Protein AF-D1AJD1-F1 (afdb_monomer_lite)

Foldseek 3Di:
DDLVVLVVLLVVLVVVVVVDNDDPVSVVVNVVSVVVNVVVVVVVVVVVVVPDDDFDADPVRHTDDDD

Sequence (67 aa):
MEMMNIITEINRYTSISRERELTNTEKNERNTYRKLYLKKFRENFRNHLNNIKVVYVDENGNEINAN

Organism: Sebaldella termitidis (strain ATCC 33386 / NCTC 11300) (NCBI:txid526218)

InterPro domains:
  IPR009242 Protein of unknown function DUF896 [PF05979] (6-65)
  IPR009242 Protein of unknown function DUF896 [PTHR37300] (1-64)

Structure (mmCIF, N/CA/C/O backbone):
data_AF-D1AJD1-F1
#
_entry.id   AF-D1AJD1-F1
#
loop_
_atom_site.group_PDB
_atom_site.id
_atom_site.type_symbol
_atom_site.label_atom_id
_atom_site.label_alt_id
_atom_site.label_comp_id
_atom_site.label_asym_id
_atom_site.label_entity_id
_atom_site.label_seq_id
_atom_site.pdbx_PDB_ins_code
_atom_site.Cartn_x
_atom_site.Cartn_y
_atom_site.Cartn_z
_atom_site.occupancy
_atom_site.B_iso_or_equiv
_atom_site.auth_seq_id
_atom_site.auth_comp_id
_atom_site.auth_asym_id
_atom_site.auth_atom_id
_atom_site.pdbx_PDB_model_num
ATOM 1 N N . MET A 1 1 ? 9.462 7.267 11.936 1.00 73.56 1 MET A N 1
ATOM 2 C CA . MET A 1 1 ? 8.967 5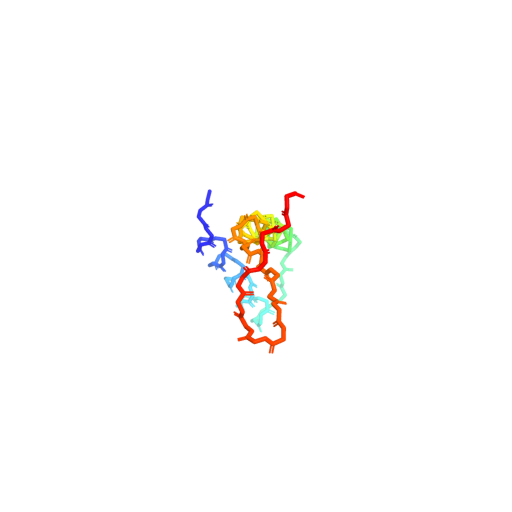.881 12.068 1.00 73.56 1 MET A CA 1
ATOM 3 C C . MET A 1 1 ? 9.480 5.052 10.903 1.00 73.56 1 MET A C 1
ATOM 5 O O . MET A 1 1 ? 9.452 5.532 9.769 1.00 73.56 1 MET A O 1
ATOM 9 N N . GLU A 1 2 ? 9.992 3.861 11.188 1.00 91.44 2 GLU A N 1
ATOM 10 C CA . GLU A 1 2 ? 10.468 2.917 10.174 1.00 91.44 2 GLU A CA 1
ATOM 11 C C . GLU A 1 2 ? 9.311 2.290 9.389 1.00 91.44 2 GLU A C 1
ATOM 13 O O . GLU A 1 2 ? 8.172 2.261 9.857 1.00 91.44 2 GLU A O 1
ATOM 18 N N . MET A 1 3 ? 9.601 1.801 8.179 1.00 92.12 3 MET A N 1
ATOM 19 C CA . MET A 1 3 ? 8.593 1.203 7.296 1.00 92.12 3 MET A CA 1
ATOM 20 C C . MET A 1 3 ? 7.930 -0.026 7.927 1.00 92.12 3 MET A C 1
ATOM 22 O O . MET A 1 3 ? 6.714 -0.163 7.825 1.00 92.12 3 MET A O 1
ATOM 26 N N . MET A 1 4 ? 8.701 -0.861 8.633 1.00 94.62 4 MET A N 1
ATOM 27 C CA . MET A 1 4 ? 8.169 -2.040 9.320 1.00 94.62 4 MET A CA 1
ATOM 28 C C . MET A 1 4 ? 7.156 -1.671 10.401 1.00 94.62 4 MET A C 1
ATOM 30 O O . MET A 1 4 ? 6.064 -2.227 10.413 1.00 94.62 4 MET A O 1
ATOM 34 N N . ASN A 1 5 ? 7.443 -0.661 11.225 1.00 96.62 5 ASN A N 1
ATOM 35 C CA . ASN A 1 5 ? 6.512 -0.219 12.269 1.00 96.62 5 ASN A CA 1
ATOM 36 C C . ASN A 1 5 ? 5.177 0.263 11.677 1.00 96.62 5 ASN A C 1
ATOM 38 O O . ASN A 1 5 ? 4.115 -0.036 12.211 1.00 96.62 5 ASN A O 1
ATOM 42 N N . ILE A 1 6 ? 5.211 0.953 10.532 1.00 96.31 6 ILE A N 1
ATOM 43 C CA . ILE A 1 6 ? 3.992 1.409 9.844 1.00 96.31 6 ILE A CA 1
ATOM 44 C C . ILE A 1 6 ? 3.166 0.220 9.340 1.00 96.31 6 ILE A C 1
ATOM 46 O O . ILE A 1 6 ? 1.941 0.231 9.449 1.00 96.31 6 ILE A O 1
ATOM 50 N N . ILE A 1 7 ? 3.824 -0.800 8.785 1.00 96.88 7 ILE A N 1
ATOM 51 C CA . ILE A 1 7 ? 3.162 -2.021 8.312 1.00 96.88 7 ILE A CA 1
ATOM 52 C C . ILE A 1 7 ? 2.533 -2.775 9.490 1.00 96.88 7 ILE A C 1
ATOM 54 O O . ILE A 1 7 ? 1.381 -3.193 9.387 1.00 96.88 7 ILE A O 1
ATOM 58 N N . THR A 1 8 ? 3.244 -2.891 10.615 1.00 98.00 8 THR A N 1
ATOM 59 C CA . THR A 1 8 ? 2.737 -3.524 11.842 1.00 98.00 8 THR A CA 1
ATOM 60 C C . THR A 1 8 ? 1.446 -2.867 12.320 1.00 98.00 8 THR A C 1
ATOM 62 O O . THR A 1 8 ? 0.461 -3.570 12.544 1.00 98.00 8 THR A O 1
ATOM 65 N N . GLU A 1 9 ? 1.392 -1.534 12.384 1.00 97.81 9 GLU A N 1
ATOM 66 C CA . GLU A 1 9 ? 0.171 -0.829 12.793 1.00 97.81 9 GLU A CA 1
ATOM 67 C C . GLU A 1 9 ? -0.978 -1.030 11.795 1.00 97.81 9 GLU A C 1
ATOM 69 O O . GLU A 1 9 ? -2.107 -1.331 12.186 1.00 97.81 9 GLU A O 1
ATOM 74 N N . ILE A 1 10 ? -0.712 -0.957 10.485 1.00 97.38 10 ILE A N 1
ATOM 75 C CA . ILE A 1 10 ? -1.736 -1.241 9.462 1.00 97.38 10 ILE A CA 1
ATOM 76 C C . ILE A 1 10 ? -2.291 -2.665 9.622 1.00 97.38 10 ILE A C 1
ATOM 78 O O . ILE A 1 10 ? -3.509 -2.865 9.530 1.00 97.38 10 ILE A O 1
ATOM 82 N N . ASN A 1 11 ? -1.424 -3.646 9.871 1.00 97.50 11 ASN A N 1
ATOM 83 C CA . ASN A 1 11 ? -1.811 -5.041 10.061 1.00 97.50 11 ASN A CA 1
ATOM 84 C C . ASN A 1 11 ? -2.617 -5.233 11.347 1.00 97.50 11 ASN A C 1
ATOM 86 O O . ASN A 1 11 ? -3.636 -5.921 11.313 1.00 97.50 11 ASN A O 1
ATOM 90 N N . ARG A 1 12 ? -2.240 -4.559 12.439 1.00 97.94 12 ARG A N 1
ATOM 91 C CA . ARG A 1 12 ? -3.004 -4.541 13.692 1.00 97.94 12 ARG A CA 1
ATOM 92 C C . ARG A 1 12 ? -4.445 -4.084 13.454 1.00 97.94 12 ARG A C 1
ATOM 94 O O . ARG A 1 12 ? -5.371 -4.825 13.776 1.00 97.94 12 ARG A O 1
ATOM 101 N N . TYR A 1 13 ? -4.667 -2.923 12.827 1.00 98.00 13 TYR A N 1
ATOM 102 C CA . TYR A 1 13 ? -6.037 -2.468 12.531 1.00 98.00 13 TYR A CA 1
ATOM 103 C C . TYR A 1 13 ? -6.764 -3.376 11.534 1.00 98.00 13 TYR A C 1
ATOM 105 O O . TYR A 1 13 ? -7.988 -3.477 11.568 1.00 98.00 13 TYR A O 1
ATOM 113 N N . THR A 1 14 ? -6.033 -4.027 10.626 1.00 96.69 14 THR A N 1
ATOM 114 C CA . THR A 1 14 ? -6.618 -5.001 9.697 1.00 96.69 14 THR A CA 1
ATOM 115 C C . THR A 1 14 ? -7.121 -6.235 10.446 1.00 96.69 14 THR A C 1
ATOM 117 O O . THR A 1 14 ? -8.231 -6.679 10.163 1.00 96.69 14 THR A O 1
ATOM 120 N N . SER A 1 15 ? -6.366 -6.737 11.430 1.00 98.06 15 SER A N 1
ATOM 121 C CA . SER A 1 15 ? -6.795 -7.842 12.298 1.00 98.06 15 SER A CA 1
ATOM 122 C C . SER A 1 15 ? -8.054 -7.468 13.070 1.00 98.06 15 SER A C 1
ATOM 124 O O . SER A 1 15 ? -9.064 -8.153 12.958 1.00 98.06 15 SER A O 1
ATOM 126 N N . ILE A 1 16 ? -8.039 -6.308 13.736 1.00 97.88 16 ILE A N 1
ATOM 127 C CA . ILE A 1 16 ? -9.201 -5.813 14.484 1.00 97.88 16 ILE A CA 1
ATOM 128 C C . ILE A 1 16 ? -10.426 -5.707 13.566 1.00 97.88 16 ILE A C 1
ATOM 130 O O . ILE A 1 16 ? -11.504 -6.140 13.950 1.00 97.88 16 ILE A O 1
ATOM 134 N N . SER A 1 17 ? -10.262 -5.205 12.334 1.00 96.75 17 SER A N 1
ATOM 135 C CA . SER A 1 17 ? -11.376 -5.051 11.386 1.00 96.75 17 SER A CA 1
ATOM 136 C C . SER A 1 17 ? -12.007 -6.362 10.904 1.00 96.75 17 SER A C 1
ATOM 138 O O . SER A 1 17 ? -13.085 -6.329 10.316 1.00 96.75 17 SER A O 1
ATOM 140 N N . ARG A 1 18 ? -11.330 -7.501 11.105 1.00 96.88 18 ARG A N 1
ATOM 141 C CA . ARG A 1 18 ? -11.870 -8.838 10.811 1.00 96.88 18 ARG A CA 1
ATOM 142 C C . ARG A 1 18 ? -12.682 -9.392 11.978 1.00 96.88 18 ARG A C 1
ATOM 144 O O . ARG A 1 18 ? -13.582 -10.189 11.751 1.00 96.88 18 ARG A O 1
ATOM 151 N N . GLU A 1 19 ? -12.352 -8.979 13.198 1.00 97.50 19 GLU A N 1
ATOM 152 C CA . GLU A 1 19 ? -13.023 -9.414 14.426 1.00 97.50 19 GLU A CA 1
ATOM 153 C C . GLU A 1 19 ? -14.223 -8.525 14.766 1.00 97.50 19 GLU A C 1
ATOM 155 O O . GLU A 1 19 ? -15.248 -9.012 15.236 1.00 97.50 19 GLU A O 1
ATOM 160 N N . ARG A 1 20 ? -14.114 -7.215 14.519 1.00 97.81 20 ARG A N 1
ATOM 161 C CA . ARG A 1 20 ? -15.170 -6.232 14.776 1.00 97.81 20 ARG A CA 1
ATOM 162 C C . ARG A 1 20 ? -15.061 -5.026 13.855 1.00 97.81 20 ARG A C 1
ATOM 164 O O . ARG A 1 20 ? -14.033 -4.785 13.227 1.00 97.81 20 ARG A O 1
ATOM 171 N N . GLU A 1 21 ? -16.092 -4.189 13.840 1.00 97.25 21 GLU A N 1
ATOM 172 C CA . GLU A 1 21 ? -15.977 -2.897 13.174 1.00 97.25 21 GLU A CA 1
ATOM 173 C C . GLU A 1 21 ? -14.974 -1.979 13.902 1.00 97.25 21 GLU A C 1
ATOM 175 O O . GLU A 1 21 ? -14.887 -1.941 15.134 1.00 97.25 21 GLU A O 1
ATOM 180 N N . LEU A 1 22 ? -14.195 -1.230 13.117 1.00 97.25 22 LEU A N 1
ATOM 181 C CA . LEU A 1 22 ? -13.311 -0.185 13.626 1.00 97.25 22 LEU A CA 1
ATOM 182 C C . LEU A 1 22 ? -14.111 1.057 14.026 1.00 97.25 22 LEU A C 1
ATOM 184 O O . LEU A 1 22 ? -14.974 1.524 13.279 1.00 97.25 22 LEU A O 1
ATOM 188 N N . THR A 1 23 ? -13.741 1.655 15.153 1.00 97.81 23 THR A N 1
ATOM 189 C CA . THR A 1 23 ? -14.244 2.971 15.557 1.00 97.81 23 THR A CA 1
ATOM 190 C C . THR A 1 23 ? -13.772 4.055 14.583 1.00 97.81 23 THR A C 1
ATOM 192 O O . THR A 1 23 ? -12.814 3.877 13.825 1.00 97.81 23 THR A O 1
ATOM 195 N N . ASN A 1 24 ? -14.418 5.222 14.610 1.00 97.56 24 ASN A N 1
ATOM 196 C CA . ASN A 1 24 ? -14.021 6.351 13.763 1.00 97.56 24 ASN A CA 1
ATOM 197 C C . ASN A 1 24 ? -12.570 6.793 14.017 1.00 97.56 24 ASN A C 1
ATOM 199 O O . ASN A 1 24 ? -11.845 7.096 13.069 1.00 97.56 24 ASN A O 1
ATOM 203 N N . THR A 1 25 ? -12.124 6.762 15.274 1.00 97.56 25 THR A N 1
ATOM 204 C CA . THR A 1 25 ? -10.739 7.073 15.650 1.00 97.56 25 THR A CA 1
ATOM 205 C C . THR A 1 25 ? -9.763 6.079 15.029 1.00 97.56 25 THR A C 1
ATOM 207 O O . THR A 1 25 ? -8.842 6.484 14.326 1.00 97.56 25 THR A O 1
ATOM 210 N N . GLU A 1 26 ? -10.019 4.777 15.168 1.00 97.50 26 GLU A N 1
ATOM 211 C CA . GLU A 1 26 ? -9.166 3.729 14.592 1.00 97.50 26 GLU A CA 1
ATOM 212 C C . GLU A 1 26 ? -9.139 3.783 13.057 1.00 97.50 26 GLU A C 1
ATOM 214 O O . GLU A 1 26 ? -8.098 3.574 12.432 1.00 97.50 26 GLU A O 1
ATOM 219 N N . LYS A 1 27 ? -10.275 4.103 12.418 1.00 97.69 27 LYS A N 1
ATOM 220 C CA . LYS A 1 27 ? -10.345 4.324 10.963 1.00 97.69 27 LYS A CA 1
ATOM 221 C C . LYS A 1 27 ? -9.431 5.481 10.543 1.00 97.69 27 LYS A C 1
ATOM 223 O O . LYS A 1 27 ? -8.710 5.349 9.548 1.00 97.69 27 LYS A O 1
ATOM 228 N N . ASN A 1 28 ? -9.428 6.578 11.301 1.00 97.81 28 ASN A N 1
ATOM 229 C CA . ASN A 1 28 ? -8.575 7.740 11.047 1.00 97.81 28 ASN A CA 1
ATOM 230 C C . ASN A 1 28 ? -7.090 7.425 11.260 1.00 97.81 28 ASN A C 1
ATOM 232 O O . ASN A 1 28 ? -6.271 7.751 10.400 1.00 97.81 28 ASN A O 1
ATOM 236 N N . GLU A 1 29 ? -6.740 6.736 12.345 1.00 97.06 29 GLU A N 1
ATOM 237 C CA . GLU A 1 29 ? -5.365 6.308 12.621 1.00 97.06 29 GLU A CA 1
ATOM 238 C C . GLU A 1 29 ? -4.848 5.370 11.527 1.00 97.06 29 GLU A C 1
ATOM 240 O O . GLU A 1 29 ? -3.811 5.636 10.914 1.00 97.06 29 GLU A O 1
ATOM 245 N N . ARG A 1 30 ? -5.624 4.338 11.167 1.00 97.12 30 ARG A N 1
ATOM 246 C CA . ARG A 1 30 ? -5.293 3.431 10.060 1.00 97.12 30 ARG A CA 1
ATOM 247 C C . ARG A 1 30 ? -5.069 4.193 8.754 1.00 97.12 30 ARG A C 1
ATOM 249 O O . ARG A 1 30 ? -4.147 3.868 8.005 1.00 97.12 30 ARG A O 1
ATOM 256 N N . ASN A 1 31 ? -5.887 5.203 8.458 1.00 97.69 31 ASN A N 1
ATOM 257 C CA . ASN A 1 31 ? -5.715 6.031 7.263 1.00 97.69 31 ASN A CA 1
ATOM 258 C C . ASN A 1 31 ? -4.405 6.835 7.308 1.00 97.69 31 ASN A C 1
ATOM 260 O O . ASN A 1 31 ? -3.683 6.896 6.311 1.00 97.69 31 ASN A O 1
ATOM 264 N N . THR A 1 32 ? -4.056 7.396 8.466 1.00 97.75 32 THR A N 1
ATOM 265 C CA . THR A 1 32 ? -2.780 8.092 8.683 1.00 97.75 32 THR A CA 1
ATOM 266 C C . THR A 1 32 ? -1.592 7.170 8.413 1.00 97.75 32 THR A C 1
ATOM 268 O O . THR A 1 32 ? -0.708 7.530 7.631 1.00 97.75 32 THR A O 1
ATOM 271 N N . TYR A 1 33 ? -1.603 5.947 8.951 1.00 98.12 33 TYR A N 1
ATOM 272 C CA . TYR A 1 33 ? -0.540 4.972 8.688 1.00 98.12 33 TYR A CA 1
ATOM 273 C C . TYR A 1 33 ? -0.465 4.569 7.211 1.00 98.12 33 TYR A C 1
ATOM 275 O O . TYR A 1 33 ? 0.625 4.535 6.640 1.00 98.12 33 TYR A O 1
ATOM 283 N N . ARG A 1 34 ? -1.605 4.346 6.541 1.00 97.75 34 ARG A N 1
ATOM 284 C CA . ARG A 1 34 ? -1.635 4.031 5.097 1.00 97.75 34 ARG A CA 1
ATOM 285 C C . ARG A 1 34 ? -1.062 5.162 4.242 1.00 97.75 34 ARG A C 1
ATOM 287 O O . ARG A 1 34 ? -0.310 4.895 3.305 1.00 97.75 34 ARG A O 1
ATOM 294 N N . LYS A 1 35 ? -1.362 6.423 4.571 1.00 97.88 35 LYS A N 1
ATOM 295 C CA . LYS A 1 35 ? -0.766 7.589 3.896 1.00 97.88 35 LYS A CA 1
ATOM 296 C C . LYS A 1 35 ? 0.747 7.641 4.101 1.00 97.88 35 LYS A C 1
ATOM 298 O O . LYS A 1 35 ? 1.483 7.879 3.143 1.00 97.88 35 LYS A O 1
ATOM 303 N N . LEU A 1 36 ? 1.213 7.378 5.322 1.00 97.06 36 LEU A N 1
ATOM 304 C CA . LEU A 1 36 ? 2.639 7.370 5.644 1.00 97.06 36 LEU A CA 1
ATOM 305 C C . LEU A 1 36 ? 3.387 6.242 4.914 1.00 97.06 36 LEU A C 1
ATOM 307 O O . LEU A 1 36 ? 4.470 6.478 4.377 1.00 97.06 36 LEU A O 1
ATOM 311 N N . TYR A 1 37 ? 2.781 5.054 4.824 1.00 97.38 37 TYR A N 1
ATOM 312 C CA . TYR A 1 37 ? 3.288 3.936 4.028 1.00 97.38 37 TYR A CA 1
ATOM 313 C C . TYR A 1 37 ? 3.439 4.325 2.555 1.00 97.38 37 TYR A C 1
ATOM 315 O O . TYR A 1 37 ? 4.525 4.193 1.998 1.00 97.38 37 TYR A O 1
ATOM 323 N N . LEU A 1 38 ? 2.383 4.868 1.934 1.00 97.62 38 LEU A N 1
ATOM 324 C CA . LEU A 1 38 ? 2.414 5.261 0.521 1.00 97.62 38 LEU A CA 1
ATOM 325 C C . LEU A 1 38 ? 3.453 6.348 0.239 1.00 97.62 38 LEU A C 1
ATOM 327 O O . LEU A 1 38 ? 4.082 6.326 -0.818 1.00 97.62 38 LEU A O 1
ATOM 331 N N . LYS A 1 39 ? 3.650 7.292 1.167 1.00 96.62 39 LYS A N 1
ATOM 332 C CA . LYS A 1 39 ? 4.700 8.310 1.046 1.00 96.62 39 LYS A CA 1
ATOM 333 C C . LYS A 1 39 ? 6.083 7.657 0.975 1.00 96.62 39 LYS 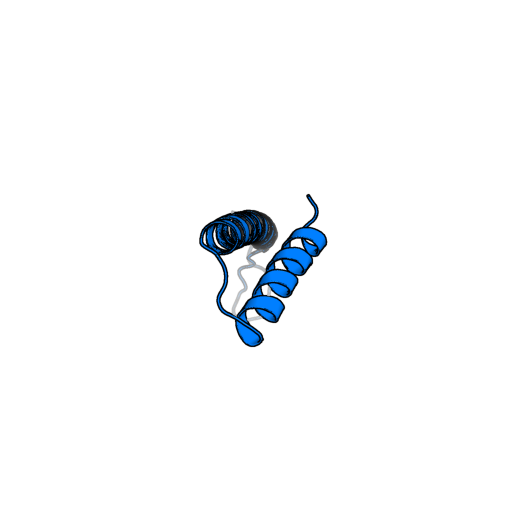A C 1
ATOM 335 O O . LYS A 1 39 ? 6.795 7.875 -0.000 1.00 96.62 39 LYS A O 1
ATOM 340 N N . LYS A 1 40 ? 6.413 6.799 1.945 1.00 95.12 40 LYS A N 1
ATOM 341 C CA . LYS A 1 40 ? 7.701 6.086 1.989 1.00 95.12 40 LYS A CA 1
ATOM 342 C C . LYS A 1 40 ? 7.901 5.154 0.803 1.00 95.12 40 LYS A C 1
ATOM 344 O O . LYS A 1 40 ? 8.981 5.112 0.229 1.00 95.12 40 LYS A O 1
ATOM 349 N N . PHE A 1 41 ? 6.852 4.437 0.408 1.00 95.81 41 PHE A N 1
ATOM 350 C CA . PHE A 1 41 ? 6.891 3.567 -0.759 1.00 95.81 41 PHE A CA 1
ATOM 351 C C . PHE A 1 41 ? 7.236 4.357 -2.028 1.00 95.81 41 PHE A C 1
ATOM 353 O O . PHE A 1 41 ? 8.131 3.962 -2.765 1.00 95.81 41 PHE A O 1
ATOM 360 N N . ARG A 1 42 ? 6.590 5.510 -2.256 1.00 96.00 42 ARG A N 1
ATOM 361 C CA . ARG A 1 42 ? 6.881 6.375 -3.413 1.00 96.00 42 ARG A CA 1
ATOM 362 C C . ARG A 1 42 ? 8.290 6.960 -3.373 1.00 96.00 42 ARG A C 1
ATOM 364 O O . ARG A 1 42 ? 8.910 7.075 -4.422 1.00 96.00 42 ARG A O 1
ATOM 371 N N . 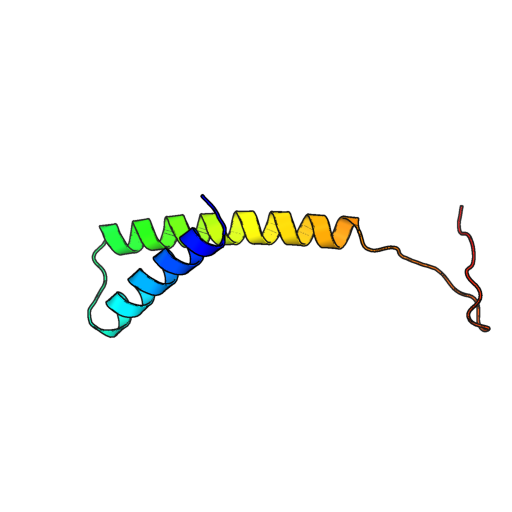GLU A 1 43 ? 8.786 7.344 -2.199 1.00 95.06 43 GLU A N 1
ATOM 372 C CA . GLU A 1 43 ? 10.169 7.814 -2.025 1.00 95.06 43 GLU A CA 1
ATOM 373 C C . GLU A 1 43 ? 11.173 6.715 -2.402 1.00 95.06 43 GLU A C 1
ATOM 375 O O . GLU A 1 43 ? 12.030 6.936 -3.255 1.00 95.06 43 GLU A O 1
ATOM 380 N N . ASN A 1 44 ? 10.999 5.505 -1.866 1.00 92.56 44 ASN A N 1
ATOM 381 C CA . ASN A 1 44 ? 11.841 4.356 -2.205 1.00 92.56 44 ASN A CA 1
ATOM 382 C C . ASN A 1 44 ? 11.756 3.993 -3.693 1.00 92.56 44 ASN A C 1
ATOM 384 O O . ASN A 1 44 ? 12.773 3.713 -4.322 1.00 92.56 44 ASN A O 1
ATOM 388 N N . PHE A 1 45 ? 10.554 4.031 -4.272 1.00 94.44 45 PHE A N 1
ATOM 389 C CA . PHE A 1 45 ? 10.345 3.723 -5.683 1.00 94.44 45 PHE A CA 1
ATOM 390 C C . PHE A 1 45 ? 11.030 4.742 -6.601 1.00 94.44 45 PHE A C 1
ATOM 392 O O . PHE A 1 45 ? 11.693 4.352 -7.556 1.00 94.44 45 PHE A O 1
ATOM 399 N N . ARG A 1 46 ? 10.956 6.043 -6.285 1.00 95.25 46 ARG A N 1
ATOM 400 C CA . ARG A 1 46 ? 11.701 7.080 -7.022 1.00 95.25 46 ARG A CA 1
ATOM 401 C C . ARG A 1 46 ? 13.207 6.860 -6.948 1.00 95.25 46 ARG A C 1
ATOM 403 O O . ARG A 1 46 ? 13.874 6.968 -7.967 1.00 95.25 46 ARG A O 1
ATOM 410 N N . ASN A 1 47 ? 13.729 6.509 -5.775 1.00 93.94 47 ASN A N 1
ATOM 411 C CA . ASN A 1 47 ? 15.151 6.202 -5.628 1.00 93.94 47 ASN A CA 1
ATOM 412 C C . ASN A 1 47 ? 15.559 5.004 -6.491 1.00 93.94 47 ASN A C 1
ATOM 414 O O . ASN A 1 47 ? 16.621 5.031 -7.101 1.00 93.94 47 ASN A 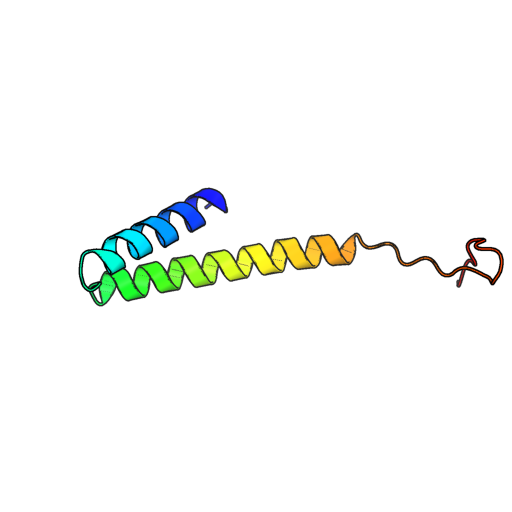O 1
ATOM 418 N N . HIS A 1 48 ? 14.713 3.975 -6.581 1.00 92.88 48 HIS A N 1
ATOM 419 C CA . HIS A 1 48 ? 14.962 2.848 -7.474 1.00 92.88 48 HIS A CA 1
ATOM 420 C C . HIS A 1 48 ? 15.009 3.292 -8.942 1.00 92.88 48 HIS A C 1
ATOM 422 O O . HIS A 1 48 ? 15.969 2.963 -9.629 1.00 92.88 48 HIS A O 1
ATOM 428 N N . LEU A 1 49 ? 14.039 4.099 -9.392 1.00 92.75 49 LEU A N 1
ATOM 429 C CA . LEU A 1 49 ? 14.008 4.633 -10.759 1.00 92.75 49 LEU A CA 1
ATOM 430 C C . LEU A 1 49 ? 15.233 5.495 -11.090 1.00 92.75 49 LEU A C 1
ATOM 432 O O . LEU A 1 49 ? 15.789 5.360 -12.173 1.00 92.75 49 LEU A O 1
ATOM 436 N N . ASN A 1 50 ? 15.685 6.336 -10.157 1.00 92.31 50 ASN A N 1
ATOM 437 C CA . ASN A 1 50 ? 16.874 7.173 -10.346 1.00 92.31 50 ASN A CA 1
ATOM 438 C C . ASN A 1 50 ? 18.160 6.353 -10.540 1.00 92.31 50 ASN A C 1
ATOM 440 O O . ASN A 1 50 ? 19.117 6.853 -11.120 1.00 92.31 50 ASN A O 1
ATOM 444 N N . ASN A 1 51 ? 18.185 5.110 -10.053 1.00 91.50 51 ASN A N 1
ATOM 445 C CA . ASN A 1 51 ? 19.323 4.204 -10.186 1.00 91.50 51 ASN A CA 1
ATOM 446 C C . ASN A 1 51 ? 19.222 3.288 -11.418 1.00 91.50 51 ASN A C 1
ATOM 448 O O . ASN A 1 51 ? 20.102 2.452 -11.626 1.00 91.50 51 ASN A O 1
ATOM 452 N N . ILE A 1 52 ? 18.168 3.407 -12.233 1.00 90.25 52 ILE A N 1
ATOM 453 C CA . ILE A 1 52 ? 18.061 2.652 -13.483 1.00 90.25 52 ILE A CA 1
ATOM 454 C C . ILE A 1 52 ? 19.025 3.263 -14.504 1.00 90.25 52 ILE A C 1
ATOM 456 O O . ILE A 1 52 ? 18.837 4.392 -14.954 1.00 90.25 52 ILE A O 1
ATOM 460 N N . LYS A 1 53 ? 20.043 2.493 -14.904 1.00 86.69 53 LYS A N 1
ATOM 461 C CA . LYS A 1 53 ? 20.902 2.819 -16.049 1.00 86.69 53 LYS A CA 1
ATOM 462 C C . LYS A 1 53 ? 20.203 2.356 -17.328 1.00 86.69 53 LYS A C 1
ATOM 464 O O . LYS A 1 53 ? 20.002 1.159 -17.517 1.00 86.69 53 LYS A O 1
ATOM 469 N N . VAL A 1 54 ? 19.854 3.295 -18.204 1.00 85.94 54 VAL A N 1
ATO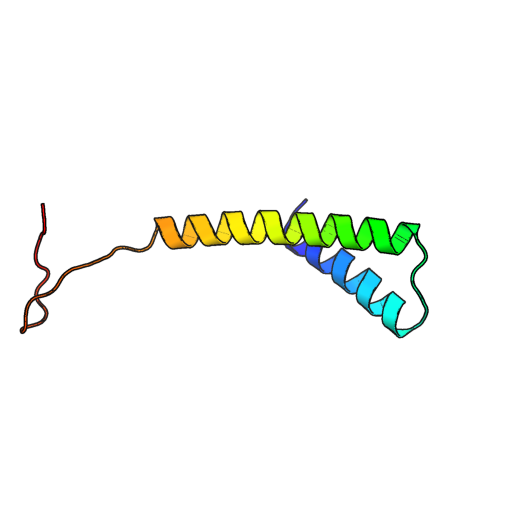M 470 C CA . VAL A 1 54 ? 19.420 2.976 -19.571 1.00 85.94 54 VAL A CA 1
ATOM 471 C C . VAL A 1 54 ? 20.661 2.871 -20.446 1.00 85.94 54 VAL A C 1
ATOM 473 O O . VAL A 1 54 ? 21.503 3.767 -20.440 1.00 85.94 54 VAL A O 1
ATOM 476 N N . VAL A 1 55 ? 20.777 1.767 -21.176 1.00 87.31 55 VAL A N 1
ATOM 477 C CA . VAL A 1 55 ? 21.862 1.516 -22.123 1.00 87.31 55 VAL A CA 1
ATOM 478 C C . VAL A 1 55 ? 21.229 1.279 -23.483 1.00 87.31 55 VAL A C 1
ATOM 480 O O . VAL A 1 55 ? 20.326 0.453 -23.611 1.00 87.31 55 VAL A O 1
ATOM 483 N N . TYR A 1 56 ? 21.681 2.022 -24.484 1.00 88.44 56 TYR A N 1
ATOM 484 C CA . TYR A 1 56 ? 21.299 1.795 -25.869 1.00 88.44 56 TYR A CA 1
ATOM 485 C C . TYR A 1 56 ? 22.302 0.815 -26.486 1.00 88.44 56 TYR A C 1
ATOM 487 O O . TYR A 1 56 ? 23.497 0.916 -26.207 1.00 88.44 56 TYR A O 1
ATOM 495 N N . VAL A 1 57 ? 21.832 -0.137 -27.295 1.00 91.31 57 VAL A N 1
ATOM 496 C CA . VAL A 1 57 ? 22.679 -1.160 -27.934 1.00 91.31 57 VAL A CA 1
ATOM 497 C C . VAL A 1 57 ? 22.430 -1.233 -29.440 1.00 91.31 57 VAL A C 1
ATOM 499 O O . VAL A 1 57 ? 21.329 -0.918 -29.894 1.00 91.31 57 VAL A O 1
ATOM 502 N N . ASP A 1 58 ? 23.451 -1.624 -30.204 1.00 92.19 58 ASP A N 1
ATOM 503 C CA . ASP A 1 58 ? 23.333 -1.929 -31.637 1.00 92.19 58 ASP A CA 1
ATOM 504 C C . ASP A 1 58 ? 22.730 -3.331 -31.895 1.00 92.19 58 ASP A C 1
ATOM 506 O O . ASP A 1 58 ? 22.402 -4.071 -30.965 1.00 92.19 58 ASP A O 1
ATOM 510 N N . GLU A 1 59 ? 22.595 -3.718 -33.170 1.00 92.12 59 GLU A N 1
ATOM 511 C CA . GLU A 1 59 ? 22.081 -5.039 -33.586 1.00 92.12 59 GLU A CA 1
ATOM 512 C C . GLU A 1 59 ? 22.935 -6.221 -33.086 1.00 92.12 59 GLU A C 1
ATOM 514 O O . GLU A 1 59 ? 22.448 -7.348 -33.010 1.00 92.12 59 GLU A O 1
ATOM 519 N N . ASN A 1 60 ? 24.193 -5.968 -32.716 1.00 91.69 60 ASN A N 1
ATOM 520 C CA . ASN A 1 60 ? 25.134 -6.965 -32.210 1.00 91.69 60 ASN A CA 1
ATOM 521 C C . ASN A 1 60 ? 25.211 -6.972 -30.670 1.00 91.69 60 ASN A C 1
ATOM 523 O O . ASN A 1 60 ? 25.949 -7.778 -30.101 1.00 91.69 60 ASN A O 1
ATOM 527 N N . GLY A 1 61 ? 24.458 -6.100 -29.988 1.00 87.44 61 GLY A N 1
ATOM 528 C CA . GLY A 1 61 ? 24.425 -5.984 -28.530 1.00 87.44 61 GLY A CA 1
ATOM 529 C C . GLY A 1 61 ? 25.542 -5.130 -27.918 1.00 87.44 61 GLY A C 1
ATOM 530 O O . GLY A 1 61 ? 25.705 -5.154 -26.698 1.00 87.44 61 GLY A O 1
ATOM 531 N N . ASN A 1 62 ? 26.307 -4.375 -28.713 1.00 91.31 62 ASN A N 1
ATOM 532 C CA . ASN A 1 62 ? 27.342 -3.476 -28.191 1.00 91.31 62 ASN A CA 1
ATOM 533 C C . ASN A 1 62 ? 26.719 -2.168 -27.682 1.00 91.31 62 ASN A C 1
ATOM 535 O O . ASN A 1 62 ? 25.855 -1.602 -28.354 1.00 91.31 62 ASN A O 1
ATOM 539 N N . GLU A 1 63 ? 27.172 -1.663 -26.524 1.00 89.56 63 GLU A N 1
ATOM 540 C CA . GLU A 1 63 ? 26.702 -0.376 -25.987 1.00 89.56 63 GLU A CA 1
ATOM 541 C C . GLU A 1 63 ? 27.035 0.768 -26.96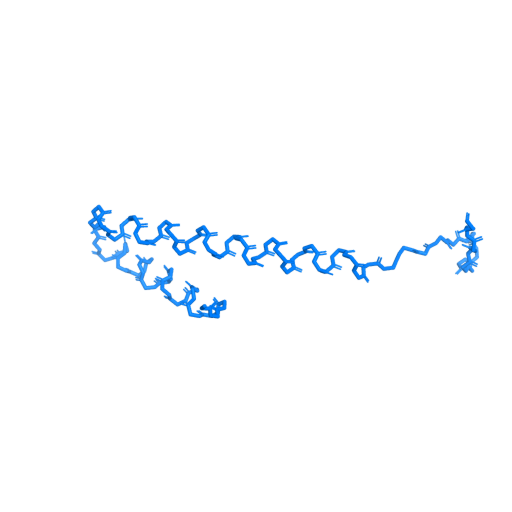0 1.00 89.56 63 GLU A C 1
ATOM 543 O O . GLU A 1 63 ? 28.198 0.993 -27.306 1.00 89.56 63 GLU A O 1
ATOM 548 N N . ILE A 1 64 ? 26.018 1.527 -27.365 1.00 88.50 64 ILE A N 1
ATOM 549 C CA . ILE A 1 64 ? 26.182 2.771 -28.114 1.00 88.50 64 ILE A CA 1
ATOM 550 C C . ILE A 1 64 ? 26.127 3.954 -27.138 1.00 88.50 64 ILE A C 1
ATOM 552 O O . ILE A 1 64 ? 25.121 4.198 -26.471 1.00 88.50 64 ILE A O 1
ATOM 556 N N . ASN A 1 65 ? 27.227 4.704 -27.037 1.00 77.00 65 ASN A N 1
ATOM 557 C CA . ASN A 1 65 ? 27.269 5.933 -26.245 1.00 77.00 65 ASN A CA 1
ATOM 558 C C . ASN A 1 65 ? 26.495 7.032 -26.985 1.00 77.00 65 ASN A C 1
ATOM 560 O O . ASN A 1 65 ? 27.027 7.676 -27.889 1.00 77.00 65 ASN A O 1
ATOM 564 N N . ALA A 1 66 ? 25.232 7.236 -26.616 1.00 61.72 66 ALA A N 1
ATOM 565 C CA . ALA A 1 66 ? 24.511 8.451 -26.970 1.00 61.72 66 ALA A CA 1
ATOM 566 C C . ALA A 1 66 ? 25.002 9.573 -26.038 1.00 61.72 66 ALA A C 1
ATOM 568 O O . ALA A 1 66 ? 24.687 9.551 -24.849 1.00 61.72 66 ALA A O 1
ATOM 569 N N . ASN A 1 67 ? 25.833 10.484 -26.560 1.00 54.44 67 ASN A N 1
ATOM 570 C CA . ASN A 1 67 ? 26.180 11.741 -25.879 1.00 54.44 67 ASN A CA 1
ATOM 571 C C . ASN A 1 67 ? 24.933 12.597 -25.642 1.00 54.44 67 ASN A C 1
ATOM 573 O O . ASN A 1 67 ? 24.115 12.700 -26.586 1.00 54.44 67 ASN A O 1
#

pLDDT: mean 93.22, std 7.78, range [54.44, 98.12]

Secondary structure (DSSP, 8-state):
--HHHHHHHHHHHHHHHHHSPPPHHHHHHHHHHHHHHHHHHHHHHHHHHHT----EE-TT-PEE---

Radius of gyration: 20.93 Å; chains: 1; bounding box: 43×21×49 Å